Protein AF-A0A915A5Y5-F1 (afdb_monomer)

pLDDT: mean 79.44, std 19.43, range [37.16, 97.31]

Structure (mmCIF, N/CA/C/O backbone):
data_AF-A0A915A5Y5-F1
#
_entry.id   AF-A0A915A5Y5-F1
#
loop_
_atom_site.group_PDB
_atom_site.id
_atom_site.type_symbol
_atom_site.label_atom_id
_atom_site.label_alt_id
_atom_site.label_comp_id
_atom_site.label_asym_id
_atom_site.label_entity_id
_atom_site.label_seq_id
_atom_site.pdbx_PDB_ins_code
_atom_site.Cartn_x
_atom_site.Cartn_y
_atom_site.Cartn_z
_atom_site.occupancy
_atom_site.B_iso_or_equiv
_atom_site.auth_seq_id
_atom_site.auth_comp_id
_atom_site.auth_asym_id
_atom_site.auth_atom_id
_atom_site.pdbx_PDB_model_num
ATOM 1 N N . MET A 1 1 ? 10.369 -50.826 -63.805 1.00 43.12 1 MET A N 1
ATOM 2 C CA . MET A 1 1 ? 11.458 -50.567 -62.850 1.00 43.12 1 MET A CA 1
ATOM 3 C C . MET A 1 1 ? 12.495 -49.822 -63.677 1.00 43.12 1 MET A C 1
ATOM 5 O O . MET A 1 1 ? 12.960 -50.407 -64.637 1.00 43.12 1 MET A O 1
ATOM 9 N N . ASP A 1 2 ? 12.686 -48.510 -63.587 1.00 40.47 2 ASP A N 1
ATOM 10 C CA . ASP A 1 2 ? 12.703 -47.682 -62.386 1.00 40.47 2 ASP A CA 1
ATOM 11 C C . ASP A 1 2 ? 12.266 -46.239 -62.657 1.00 40.47 2 ASP A C 1
ATOM 13 O O . ASP A 1 2 ? 12.386 -45.710 -63.760 1.00 40.47 2 ASP A O 1
ATOM 17 N N . ALA A 1 3 ? 11.685 -45.644 -61.620 1.00 44.66 3 ALA A N 1
ATOM 18 C CA . ALA A 1 3 ? 11.183 -44.286 -61.589 1.00 44.66 3 ALA A CA 1
ATOM 19 C C . ALA A 1 3 ? 12.300 -43.335 -61.145 1.00 44.66 3 ALA A C 1
ATOM 21 O O . ALA A 1 3 ? 12.674 -43.345 -59.973 1.00 44.66 3 ALA A O 1
ATOM 22 N N . GLU A 1 4 ? 12.778 -42.470 -62.036 1.00 46.66 4 GLU A N 1
ATOM 23 C CA . GLU A 1 4 ? 13.582 -41.318 -61.628 1.00 46.66 4 GLU A CA 1
ATOM 24 C C . GLU A 1 4 ? 12.679 -40.096 -61.480 1.00 46.66 4 GLU A C 1
ATOM 26 O O . GLU A 1 4 ? 12.118 -39.543 -62.428 1.00 46.66 4 GLU A O 1
ATOM 31 N N . LYS A 1 5 ? 12.470 -39.745 -60.212 1.00 47.53 5 LYS A N 1
ATOM 32 C CA . LYS A 1 5 ? 11.666 -38.620 -59.757 1.00 47.53 5 LYS A CA 1
ATOM 33 C C . LYS A 1 5 ? 12.327 -37.308 -60.180 1.00 47.53 5 LYS A C 1
ATOM 35 O O . LYS A 1 5 ? 13.483 -37.042 -59.873 1.00 47.53 5 LYS A O 1
ATOM 40 N N . ASN A 1 6 ? 11.536 -36.476 -60.851 1.00 44.91 6 ASN A N 1
ATOM 41 C CA . ASN A 1 6 ? 11.792 -35.056 -61.060 1.00 44.91 6 ASN A CA 1
ATOM 42 C C . ASN A 1 6 ? 11.774 -34.322 -59.706 1.00 44.91 6 ASN A C 1
ATOM 44 O O . ASN A 1 6 ? 10.717 -33.862 -59.279 1.00 44.91 6 ASN A O 1
ATOM 48 N N . ASP A 1 7 ? 12.927 -34.139 -59.068 1.00 43.78 7 ASP A N 1
ATOM 49 C CA . ASP A 1 7 ? 13.078 -33.159 -57.984 1.00 43.78 7 ASP A CA 1
ATOM 50 C C . ASP A 1 7 ? 13.478 -31.795 -58.569 1.00 43.78 7 ASP A C 1
ATOM 52 O O . ASP A 1 7 ? 14.589 -31.291 -58.413 1.00 43.78 7 ASP A O 1
ATOM 56 N N . LYS A 1 8 ? 12.532 -31.164 -59.277 1.00 46.81 8 LYS A N 1
ATOM 57 C CA . LYS A 1 8 ? 12.612 -29.746 -59.663 1.00 46.81 8 LYS A CA 1
ATOM 58 C C . LYS A 1 8 ? 12.133 -28.857 -58.516 1.00 46.81 8 LYS A C 1
ATOM 60 O O . LYS A 1 8 ? 11.102 -28.209 -58.628 1.00 46.81 8 LYS A O 1
ATOM 65 N N . TYR A 1 9 ? 12.911 -28.785 -57.441 1.00 45.34 9 TYR A N 1
ATOM 66 C CA . TYR A 1 9 ? 12.818 -27.691 -56.466 1.00 45.34 9 TYR A CA 1
ATOM 67 C C . TYR A 1 9 ? 14.215 -27.279 -55.988 1.00 45.34 9 TYR A C 1
ATOM 69 O O . TYR A 1 9 ? 14.497 -27.200 -54.796 1.00 45.34 9 TYR A O 1
ATOM 77 N N . ALA A 1 10 ? 15.105 -26.969 -56.935 1.00 41.88 10 ALA A N 1
ATOM 78 C CA . ALA A 1 10 ? 16.247 -26.111 -56.643 1.00 41.88 10 ALA A CA 1
ATOM 79 C C . ALA A 1 10 ? 15.706 -24.698 -56.377 1.00 41.88 10 ALA A C 1
ATOM 81 O O . ALA A 1 10 ? 15.501 -23.899 -57.292 1.00 41.88 10 ALA A O 1
ATOM 82 N N . SER A 1 11 ? 15.390 -24.425 -55.112 1.00 44.62 11 SER A N 1
ATOM 83 C CA . SER A 1 11 ? 15.083 -23.088 -54.617 1.00 44.62 11 SER A CA 1
ATOM 84 C C . SER A 1 11 ? 16.327 -22.214 -54.788 1.00 44.62 11 SER A C 1
ATOM 86 O O . SER A 1 11 ? 17.167 -22.113 -53.899 1.00 44.62 11 SER A O 1
ATOM 88 N N . ASN A 1 12 ? 16.458 -21.583 -55.956 1.00 52.94 12 ASN A N 1
ATOM 89 C CA . ASN A 1 12 ? 17.447 -20.542 -56.244 1.00 52.94 12 ASN A CA 1
ATOM 90 C C . ASN A 1 12 ? 17.074 -19.215 -55.558 1.00 52.94 12 ASN A C 1
ATOM 92 O O . ASN A 1 12 ? 17.249 -18.136 -56.125 1.00 52.94 12 ASN A O 1
ATOM 96 N N . LEU A 1 13 ? 16.549 -19.270 -54.332 1.00 45.09 13 LEU A N 1
ATOM 97 C CA . LEU A 1 13 ? 16.495 -18.105 -53.464 1.00 45.09 13 LEU A CA 1
ATOM 98 C C . LEU A 1 13 ? 17.921 -17.877 -52.973 1.00 45.09 13 LEU A C 1
ATOM 100 O O . LEU A 1 13 ? 18.334 -18.396 -51.938 1.00 45.09 13 LEU A O 1
ATOM 104 N N . ALA A 1 14 ? 18.694 -17.140 -53.773 1.00 49.62 14 ALA A N 1
ATOM 105 C CA . ALA A 1 14 ? 19.956 -16.578 -53.338 1.00 49.62 14 ALA A CA 1
ATOM 106 C C . ALA A 1 14 ? 19.708 -15.880 -51.998 1.00 49.62 14 ALA A C 1
ATOM 108 O O . ALA A 1 14 ? 18.997 -14.876 -51.929 1.00 49.62 14 ALA A O 1
ATOM 109 N N . VAL A 1 15 ? 20.247 -16.458 -50.924 1.00 55.28 15 VAL A N 1
ATOM 110 C CA . VAL A 1 15 ? 20.261 -15.827 -49.607 1.00 55.28 15 VAL A CA 1
ATOM 111 C C . VAL A 1 15 ? 20.863 -14.438 -49.819 1.00 55.28 15 VAL A C 1
ATOM 113 O O . VAL A 1 15 ? 21.965 -14.373 -50.376 1.00 55.28 15 VAL A O 1
ATOM 116 N N . PRO A 1 16 ? 20.179 -13.336 -49.453 1.00 55.53 16 PRO A N 1
ATOM 117 C CA . PRO A 1 16 ? 20.734 -12.005 -49.628 1.00 55.53 16 PRO A CA 1
ATOM 118 C C . PRO A 1 16 ? 22.073 -11.946 -48.896 1.00 55.53 16 PRO A C 1
ATOM 120 O O . PRO A 1 16 ? 22.126 -11.957 -47.665 1.00 55.53 16 PRO A O 1
ATOM 123 N N . ARG A 1 17 ? 23.178 -11.951 -49.648 1.00 58.50 17 ARG A N 1
ATOM 124 C CA . ARG A 1 17 ? 24.498 -11.722 -49.075 1.00 58.50 17 ARG A CA 1
ATOM 125 C C . ARG A 1 17 ? 24.545 -10.251 -48.706 1.00 58.50 17 ARG A C 1
ATOM 127 O O . ARG A 1 17 ? 24.575 -9.385 -49.577 1.00 58.50 17 ARG A O 1
ATOM 134 N N . LEU A 1 18 ? 24.494 -9.983 -47.406 1.00 60.88 18 LEU A N 1
ATOM 135 C CA . LEU A 1 18 ? 24.824 -8.673 -46.865 1.00 60.88 18 LEU A CA 1
ATOM 136 C C . LEU A 1 18 ? 26.195 -8.264 -47.417 1.00 60.88 18 LEU A C 1
ATOM 138 O O . LEU A 1 18 ? 27.126 -9.064 -47.405 1.00 60.88 18 LEU A O 1
ATOM 142 N N . ASN A 1 19 ? 26.284 -7.042 -47.941 1.00 70.75 19 ASN A N 1
ATOM 143 C CA . ASN A 1 19 ? 27.511 -6.499 -48.517 1.00 70.75 19 ASN A CA 1
ATOM 144 C C . ASN A 1 19 ? 28.654 -6.604 -47.490 1.00 70.75 19 ASN A C 1
ATOM 146 O O . ASN A 1 19 ? 28.469 -6.223 -46.332 1.00 70.75 19 ASN A O 1
ATOM 150 N N . ASP A 1 20 ? 29.828 -7.086 -47.906 1.00 72.56 20 ASP A N 1
ATOM 151 C CA . ASP A 1 20 ? 30.994 -7.262 -47.030 1.00 72.56 20 ASP A CA 1
ATOM 152 C C . ASP A 1 20 ? 31.407 -5.947 -46.341 1.00 72.56 20 ASP A C 1
ATOM 154 O O . ASP A 1 20 ? 31.909 -5.967 -45.217 1.00 72.56 20 ASP A O 1
ATOM 158 N N . ALA A 1 21 ? 31.104 -4.797 -46.956 1.00 58.06 21 ALA A N 1
ATOM 159 C CA . ALA A 1 21 ? 31.255 -3.478 -46.339 1.00 58.06 21 ALA A CA 1
ATOM 160 C C . ALA A 1 21 ? 30.322 -3.273 -45.128 1.00 58.06 21 ALA A C 1
ATOM 162 O O . ALA A 1 21 ? 30.769 -2.822 -44.078 1.00 58.06 21 ALA A O 1
ATOM 163 N N . ILE A 1 22 ? 29.053 -3.678 -45.239 1.00 60.19 22 ILE A N 1
ATOM 164 C CA . ILE A 1 22 ? 28.050 -3.585 -44.163 1.00 60.19 22 ILE A CA 1
ATOM 165 C C . ILE A 1 22 ? 28.386 -4.575 -43.042 1.00 60.19 22 ILE A C 1
ATOM 167 O O . ILE A 1 22 ? 28.310 -4.239 -41.863 1.00 60.19 22 ILE A O 1
ATOM 171 N N . ILE A 1 23 ? 28.823 -5.790 -43.391 1.00 63.47 23 ILE A N 1
ATOM 172 C CA . ILE A 1 23 ? 29.306 -6.775 -42.411 1.00 63.47 23 ILE A CA 1
ATOM 173 C C . ILE A 1 23 ? 30.554 -6.241 -41.689 1.00 63.47 23 ILE A C 1
ATOM 175 O O . ILE A 1 23 ? 30.703 -6.433 -40.481 1.00 63.47 23 ILE A O 1
ATOM 179 N N . GLY A 1 24 ? 31.440 -5.552 -42.413 1.00 61.84 24 GLY A N 1
ATOM 180 C CA . GLY A 1 24 ? 32.615 -4.882 -41.863 1.00 61.84 24 GLY A CA 1
ATOM 181 C C . GLY A 1 24 ? 32.265 -3.745 -40.902 1.00 61.84 24 GLY A C 1
ATOM 182 O O . GLY A 1 24 ? 32.881 -3.652 -39.844 1.00 61.84 24 GLY A O 1
ATOM 183 N N . GLU A 1 25 ? 31.267 -2.921 -41.220 1.00 59.78 25 GLU A N 1
ATOM 184 C CA . GLU A 1 25 ? 30.772 -1.862 -40.329 1.00 59.78 25 GLU A CA 1
ATOM 185 C C . GLU A 1 25 ? 30.102 -2.425 -39.071 1.00 59.78 25 GLU A C 1
ATOM 187 O O . GLU A 1 25 ? 30.408 -1.978 -37.967 1.00 59.78 25 GLU A O 1
ATOM 192 N N . LEU A 1 26 ? 29.283 -3.473 -39.201 1.00 60.22 26 LEU A N 1
ATOM 193 C CA . LEU A 1 26 ? 28.650 -4.145 -38.059 1.00 60.22 26 LEU A CA 1
ATOM 194 C C . LEU A 1 26 ? 29.678 -4.786 -37.116 1.00 60.22 26 LEU A C 1
ATOM 196 O O . LEU A 1 26 ? 29.546 -4.695 -35.898 1.00 60.22 26 LEU A O 1
ATOM 200 N N . LYS A 1 27 ? 30.740 -5.396 -37.660 1.00 58.22 27 LYS A N 1
ATOM 201 C CA . LYS A 1 27 ? 31.857 -5.938 -36.864 1.00 58.22 27 LYS A CA 1
ATOM 202 C C . LYS A 1 27 ? 32.699 -4.848 -36.191 1.00 58.22 27 LYS A C 1
ATOM 204 O O . LYS A 1 27 ? 33.342 -5.122 -35.183 1.00 58.22 27 LYS A O 1
ATOM 209 N N . LYS A 1 28 ? 32.696 -3.632 -36.744 1.00 58.81 28 LYS A N 1
ATOM 210 C CA . LYS A 1 28 ? 33.371 -2.439 -36.210 1.00 58.81 28 LYS A CA 1
ATOM 211 C C . LYS A 1 28 ? 32.495 -1.613 -35.266 1.00 58.81 28 LYS A C 1
ATOM 213 O O . LYS A 1 28 ? 32.955 -0.569 -34.815 1.00 58.81 28 LYS A O 1
ATOM 218 N N . MET A 1 29 ? 31.299 -2.084 -34.907 1.00 57.69 29 MET A N 1
ATOM 219 C CA . MET A 1 29 ? 30.513 -1.555 -33.788 1.00 57.69 29 MET A CA 1
ATOM 220 C C . MET A 1 29 ? 30.684 -2.434 -32.528 1.00 57.69 29 MET A C 1
ATOM 222 O O . MET A 1 29 ? 29.733 -3.115 -32.136 1.00 57.69 29 MET A O 1
ATOM 226 N N . PRO A 1 30 ? 31.854 -2.438 -31.846 1.00 54.09 30 PRO A N 1
ATOM 227 C CA . PRO A 1 30 ? 31.976 -3.059 -30.524 1.00 54.09 30 PRO A CA 1
ATOM 228 C C . PRO A 1 30 ? 30.975 -2.456 -29.533 1.00 54.09 30 PRO A C 1
ATOM 230 O O . PRO A 1 30 ? 30.455 -3.146 -28.657 1.00 54.09 30 PRO A O 1
ATOM 233 N N . ASP A 1 31 ? 30.658 -1.176 -29.719 1.00 54.44 31 ASP A N 1
ATOM 234 C CA . ASP A 1 31 ? 29.818 -0.417 -28.806 1.00 54.44 31 ASP A CA 1
ATOM 235 C C . ASP A 1 31 ? 28.324 -0.668 -29.012 1.00 54.44 31 ASP A C 1
ATOM 237 O O . ASP A 1 31 ? 27.555 -0.388 -28.111 1.00 54.44 31 ASP A O 1
ATOM 241 N N . GLY A 1 32 ? 27.871 -1.251 -30.128 1.00 53.41 32 GLY A N 1
ATOM 242 C CA . GLY A 1 32 ? 26.435 -1.476 -30.360 1.00 53.41 32 GLY A CA 1
ATOM 243 C C . GLY A 1 32 ? 25.838 -2.566 -29.458 1.00 53.41 32 GLY A C 1
ATOM 244 O O . GLY A 1 32 ? 24.781 -2.384 -28.852 1.00 53.41 32 GLY A O 1
ATOM 245 N N . ILE A 1 33 ? 26.535 -3.701 -29.328 1.00 54.97 33 ILE A N 1
ATOM 246 C CA . ILE A 1 33 ? 26.101 -4.824 -28.476 1.00 54.97 33 ILE A CA 1
ATOM 247 C C . ILE A 1 33 ? 26.406 -4.532 -27.000 1.00 54.97 33 ILE A C 1
ATOM 249 O O . ILE A 1 33 ? 25.561 -4.795 -26.140 1.00 54.97 33 ILE A O 1
ATOM 253 N N . ASN A 1 34 ? 27.567 -3.932 -26.709 1.00 56.31 34 ASN A N 1
ATOM 254 C CA . ASN A 1 34 ? 27.937 -3.522 -25.354 1.00 56.31 34 ASN A CA 1
ATOM 255 C C . ASN A 1 34 ? 27.028 -2.399 -24.828 1.00 56.31 34 ASN A C 1
ATOM 257 O O . ASN A 1 34 ? 26.582 -2.484 -23.686 1.00 56.31 34 ASN A O 1
ATOM 261 N N . SER A 1 35 ? 26.655 -1.423 -25.664 1.00 64.44 35 SER A N 1
ATOM 262 C CA . SER A 1 35 ? 25.689 -0.370 -25.313 1.00 64.44 35 SER A CA 1
ATOM 263 C C . SER A 1 35 ? 24.305 -0.945 -25.037 1.00 64.44 35 SER A C 1
ATOM 265 O O . SER A 1 35 ? 23.670 -0.552 -24.065 1.00 64.44 35 SER A O 1
ATOM 267 N N . LEU A 1 36 ? 23.842 -1.933 -25.812 1.00 69.12 36 LEU A N 1
ATOM 268 C CA . LEU A 1 36 ? 22.544 -2.557 -25.550 1.00 69.12 36 LEU A CA 1
ATOM 269 C C . LEU A 1 36 ? 22.541 -3.363 -24.241 1.00 69.12 36 LEU A C 1
ATOM 271 O O . LEU A 1 36 ? 21.547 -3.350 -23.515 1.00 69.12 36 LEU A O 1
ATOM 275 N N . ALA A 1 37 ? 23.627 -4.076 -23.934 1.00 75.06 37 ALA A N 1
ATOM 276 C CA . ALA A 1 37 ? 23.763 -4.807 -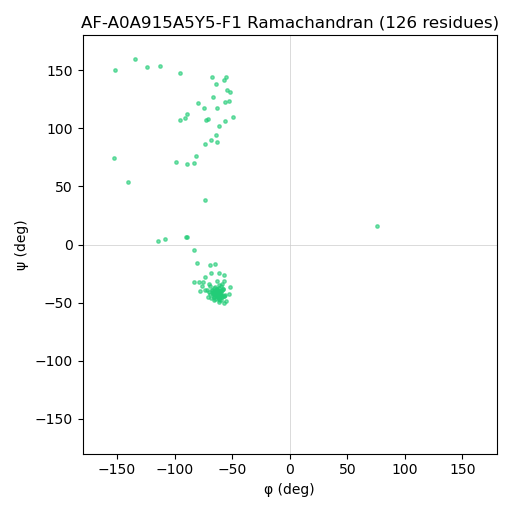22.677 1.00 75.06 37 ALA A CA 1
ATOM 277 C C . ALA A 1 37 ? 23.828 -3.856 -21.469 1.00 75.06 37 ALA A C 1
ATOM 279 O O . ALA A 1 37 ? 23.109 -4.071 -20.492 1.00 75.06 37 ALA A O 1
ATOM 280 N N . GLN A 1 38 ? 24.617 -2.782 -21.566 1.00 76.62 38 GLN A N 1
ATOM 281 C CA . GLN A 1 38 ? 24.709 -1.728 -20.549 1.00 76.62 38 GLN A CA 1
ATOM 282 C C . GLN A 1 38 ? 23.367 -1.024 -20.346 1.00 76.62 38 GLN A C 1
ATOM 284 O O . GLN A 1 38 ? 22.880 -0.953 -19.223 1.00 76.62 38 GLN A O 1
ATOM 289 N N . TYR A 1 39 ? 22.702 -0.625 -21.431 1.00 77.25 39 TYR A N 1
ATOM 290 C CA . TYR A 1 39 ? 21.364 -0.039 -21.395 1.00 77.25 39 TYR A CA 1
ATOM 291 C C . TYR A 1 39 ? 20.359 -0.964 -20.701 1.00 77.25 39 TYR A C 1
ATOM 293 O O . TYR A 1 39 ? 19.558 -0.524 -19.878 1.00 77.25 39 TYR A O 1
ATOM 301 N N . LYS A 1 40 ? 20.397 -2.272 -20.993 1.00 80.06 40 LYS A N 1
ATOM 302 C CA . LYS A 1 40 ? 19.516 -3.233 -20.320 1.00 80.06 40 LYS A CA 1
ATOM 303 C C . LYS A 1 40 ? 19.793 -3.323 -18.823 1.00 80.06 40 LYS A C 1
ATOM 305 O O . LYS A 1 40 ? 18.850 -3.455 -18.046 1.00 80.06 40 LYS A O 1
ATOM 310 N N . GLU A 1 41 ? 21.056 -3.267 -18.424 1.00 84.06 41 GLU A N 1
ATOM 311 C CA . GLU A 1 41 ? 21.442 -3.296 -17.018 1.00 84.06 41 GLU A CA 1
ATOM 312 C C . GLU A 1 41 ? 21.016 -2.028 -16.277 1.00 84.06 41 GLU A C 1
ATOM 314 O O . GLU A 1 41 ? 20.373 -2.118 -15.233 1.00 84.06 41 GLU A O 1
ATOM 319 N N . GLU A 1 42 ? 21.260 -0.856 -16.859 1.00 84.62 42 GLU A N 1
ATOM 320 C CA . GLU A 1 42 ? 20.810 0.428 -16.320 1.00 84.62 42 GLU A CA 1
ATOM 321 C C . GLU A 1 42 ? 19.291 0.458 -16.137 1.00 84.62 42 GLU A C 1
ATOM 323 O O . GLU A 1 42 ? 18.801 0.832 -15.073 1.00 84.62 42 GLU A O 1
ATOM 328 N N . LYS A 1 43 ? 18.531 -0.027 -17.127 1.00 83.19 43 LYS A N 1
ATOM 329 C CA . LYS A 1 43 ? 17.068 -0.101 -17.025 1.00 83.19 43 LYS A CA 1
ATOM 330 C C . LYS A 1 43 ? 16.598 -1.074 -15.949 1.00 83.19 43 LYS A C 1
ATOM 332 O O . LYS A 1 43 ? 15.626 -0.774 -15.258 1.00 83.19 43 LYS A O 1
ATOM 337 N N . ARG A 1 44 ? 17.276 -2.212 -15.762 1.00 86.56 44 ARG A N 1
ATOM 338 C CA . ARG A 1 44 ? 16.983 -3.131 -14.646 1.00 86.56 44 ARG A CA 1
ATOM 339 C C . ARG A 1 44 ? 17.230 -2.466 -13.300 1.00 86.56 44 ARG A C 1
ATOM 341 O O . ARG A 1 44 ? 16.374 -2.570 -12.423 1.00 86.56 44 ARG A O 1
ATOM 348 N N . LYS A 1 45 ? 18.356 -1.768 -13.161 1.00 90.62 45 LYS A N 1
ATOM 349 C CA . LYS A 1 45 ? 18.704 -1.041 -11.941 1.00 90.62 45 LYS A CA 1
ATOM 350 C C . LYS A 1 45 ? 17.679 0.047 -11.628 1.00 90.62 45 LYS A C 1
ATOM 352 O O . LYS A 1 45 ? 17.171 0.086 -10.518 1.00 90.62 45 LYS A O 1
ATOM 357 N N . GLU A 1 46 ? 17.287 0.845 -12.616 1.00 89.62 46 GLU A N 1
ATOM 358 C CA . GLU A 1 46 ? 16.299 1.915 -12.437 1.00 89.62 46 GLU A CA 1
ATOM 359 C C . GLU A 1 46 ? 14.916 1.370 -12.032 1.00 89.62 46 GLU A C 1
ATOM 361 O O . GLU A 1 46 ? 14.250 1.929 -11.160 1.00 89.62 46 GLU A O 1
ATOM 366 N N . ILE A 1 47 ? 14.499 0.227 -12.595 1.00 90.62 47 ILE A N 1
ATOM 367 C CA . ILE A 1 47 ? 13.277 -0.470 -12.163 1.00 90.62 47 ILE A CA 1
ATOM 368 C C . ILE A 1 47 ? 13.397 -0.943 -10.709 1.00 90.62 47 ILE A C 1
ATOM 370 O O . ILE A 1 47 ? 12.443 -0.780 -9.949 1.00 90.62 47 ILE A O 1
ATOM 374 N N . ALA A 1 48 ? 14.538 -1.518 -10.322 1.00 92.94 48 ALA A N 1
ATOM 375 C CA . ALA A 1 48 ? 14.767 -2.002 -8.962 1.00 92.94 48 ALA A CA 1
ATOM 376 C C . ALA A 1 48 ? 14.801 -0.853 -7.940 1.00 92.94 48 ALA A C 1
ATOM 378 O O . ALA A 1 48 ? 14.170 -0.945 -6.886 1.00 92.94 48 ALA A O 1
ATOM 379 N N . ASP A 1 49 ? 15.468 0.251 -8.273 1.00 94.75 49 ASP A N 1
ATOM 380 C CA . ASP A 1 49 ? 15.537 1.449 -7.435 1.00 94.75 49 ASP A CA 1
ATOM 381 C C . ASP A 1 49 ? 14.135 2.036 -7.220 1.00 94.75 49 ASP A C 1
ATOM 383 O O . ASP A 1 49 ? 13.742 2.346 -6.090 1.00 94.75 49 ASP A O 1
ATOM 387 N N . ARG A 1 50 ? 13.332 2.113 -8.289 1.00 93.75 50 ARG A N 1
ATOM 388 C CA . ARG A 1 50 ? 11.949 2.590 -8.204 1.00 93.75 50 ARG A CA 1
ATOM 389 C C . ARG A 1 50 ? 11.054 1.633 -7.415 1.00 93.75 50 ARG A C 1
ATOM 391 O O . ARG A 1 50 ? 10.232 2.097 -6.628 1.00 93.75 50 ARG A O 1
ATOM 398 N N . GLU A 1 51 ? 11.224 0.320 -7.562 1.00 95.19 51 GLU A N 1
ATOM 399 C CA . GLU A 1 51 ? 10.512 -0.671 -6.743 1.00 95.19 51 GLU A CA 1
ATOM 400 C C . GLU A 1 51 ? 10.833 -0.494 -5.251 1.00 95.19 51 GLU A C 1
ATOM 402 O O . GLU A 1 51 ? 9.935 -0.504 -4.406 1.00 95.19 51 GLU A O 1
ATOM 407 N N . ASN A 1 52 ? 12.106 -0.279 -4.915 1.00 97.31 52 ASN A N 1
ATOM 408 C CA . ASN A 1 52 ? 12.526 -0.037 -3.540 1.00 97.31 52 ASN A CA 1
ATOM 409 C C . ASN A 1 52 ? 11.947 1.271 -2.980 1.00 97.31 52 ASN A C 1
ATOM 411 O O . ASN A 1 52 ? 11.541 1.328 -1.816 1.00 97.31 52 ASN A O 1
ATOM 415 N N . GLN A 1 53 ? 11.836 2.309 -3.812 1.00 96.69 53 GLN A N 1
ATOM 416 C CA . GLN A 1 53 ? 11.159 3.544 -3.432 1.00 96.69 53 GLN A CA 1
ATOM 417 C C . GLN A 1 53 ? 9.680 3.300 -3.094 1.00 96.69 53 GLN A C 1
ATOM 419 O O . GLN A 1 53 ? 9.217 3.763 -2.052 1.00 96.69 53 GLN A O 1
ATOM 424 N N . VAL A 1 54 ? 8.959 2.536 -3.919 1.00 96.44 54 VAL A N 1
ATOM 425 C CA . VAL A 1 54 ? 7.547 2.192 -3.667 1.00 96.44 54 VAL A CA 1
ATOM 426 C C . VAL A 1 54 ? 7.402 1.425 -2.352 1.00 96.44 54 VAL A C 1
ATOM 428 O O . VAL A 1 54 ? 6.534 1.746 -1.542 1.00 96.44 54 VAL A O 1
ATOM 431 N N . ARG A 1 55 ? 8.300 0.472 -2.066 1.00 96.81 55 ARG A N 1
ATOM 432 C CA . ARG A 1 55 ? 8.323 -0.236 -0.771 1.00 96.81 55 ARG A CA 1
ATOM 433 C C . ARG A 1 55 ? 8.508 0.728 0.404 1.00 96.81 55 ARG A C 1
ATOM 435 O O . ARG A 1 55 ? 7.757 0.651 1.376 1.00 96.81 55 ARG A O 1
ATOM 442 N N . CYS A 1 56 ? 9.440 1.677 0.300 1.00 97.25 56 CYS A N 1
ATOM 443 C CA . CYS A 1 56 ? 9.633 2.715 1.318 1.00 97.25 56 CYS A CA 1
ATOM 444 C C . CYS A 1 56 ? 8.375 3.581 1.517 1.00 97.25 56 CYS A C 1
ATOM 446 O O . CYS A 1 56 ? 8.043 3.959 2.643 1.00 97.25 56 CYS A O 1
ATOM 448 N N . GLU A 1 57 ? 7.675 3.925 0.436 1.00 96.38 57 GLU A N 1
ATOM 449 C CA . GLU A 1 57 ? 6.431 4.699 0.485 1.00 96.38 57 GLU A CA 1
ATOM 450 C C . GLU A 1 57 ? 5.303 3.910 1.164 1.00 96.38 57 GLU A C 1
ATOM 452 O O . GLU A 1 57 ? 4.624 4.453 2.039 1.00 96.38 57 GLU A O 1
ATOM 457 N N . VAL A 1 58 ? 5.179 2.611 0.876 1.00 95.94 58 VAL A N 1
ATOM 458 C CA . VAL A 1 58 ? 4.245 1.696 1.553 1.00 95.94 58 VAL A CA 1
ATOM 459 C C . VAL A 1 58 ? 4.547 1.576 3.053 1.00 95.94 58 VAL A C 1
ATOM 461 O O . VAL A 1 58 ? 3.633 1.564 3.879 1.00 95.94 58 VAL A O 1
ATOM 464 N N . GLU A 1 59 ? 5.816 1.525 3.455 1.00 95.81 59 GLU A N 1
ATOM 465 C CA . GLU A 1 59 ? 6.174 1.511 4.878 1.00 95.81 59 GLU A CA 1
ATOM 466 C C . GLU A 1 59 ? 5.816 2.823 5.586 1.00 95.81 59 GLU A C 1
ATOM 468 O O . GLU A 1 59 ? 5.286 2.813 6.702 1.00 95.81 59 GLU A O 1
ATOM 473 N N . LYS A 1 60 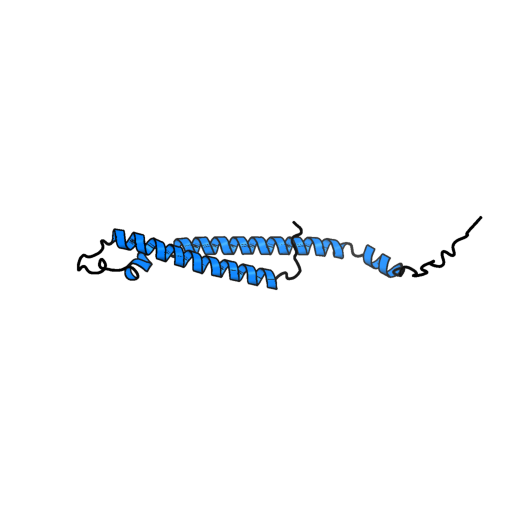? 6.066 3.968 4.939 1.00 96.00 60 LYS A N 1
ATOM 474 C CA . LYS A 1 60 ? 5.660 5.285 5.459 1.00 96.00 60 LYS A CA 1
ATOM 475 C C . LYS A 1 60 ? 4.142 5.383 5.585 1.00 96.00 60 LYS A C 1
ATOM 477 O O . LYS A 1 60 ? 3.642 5.881 6.594 1.00 96.00 60 LYS A O 1
ATOM 482 N N . LEU A 1 61 ? 3.415 4.873 4.595 1.00 95.12 61 LEU A N 1
ATOM 483 C CA . LEU A 1 61 ? 1.960 4.779 4.589 1.00 95.12 61 LEU A CA 1
ATOM 484 C C . LEU A 1 61 ? 1.447 3.983 5.799 1.00 95.12 61 LEU A C 1
ATOM 486 O O . LEU A 1 61 ? 0.618 4.490 6.558 1.00 95.12 61 LEU A O 1
ATOM 490 N N . LYS A 1 62 ? 2.000 2.786 6.031 1.00 93.06 62 LYS A N 1
ATOM 491 C CA . LYS A 1 62 ? 1.653 1.917 7.170 1.00 93.06 62 LYS A CA 1
ATOM 492 C C . LYS A 1 62 ? 1.892 2.587 8.524 1.00 93.06 62 LYS A C 1
ATOM 494 O O . LYS A 1 62 ? 1.119 2.374 9.448 1.00 93.06 62 LYS A O 1
ATOM 499 N N . LYS A 1 63 ? 2.919 3.435 8.641 1.00 93.38 63 LYS A N 1
ATOM 500 C CA . LYS A 1 63 ? 3.187 4.222 9.861 1.00 93.38 63 LYS A CA 1
ATOM 501 C C . LYS A 1 63 ? 2.236 5.411 10.032 1.00 93.38 63 LYS A C 1
ATOM 503 O O . LYS A 1 63 ? 1.936 5.803 11.154 1.00 93.38 63 LYS A O 1
ATOM 508 N N . LYS A 1 64 ? 1.779 6.016 8.931 1.00 93.75 64 LYS A N 1
ATOM 509 C CA . LYS A 1 64 ? 0.916 7.208 8.947 1.00 93.75 64 LYS A CA 1
ATOM 510 C C . LYS A 1 64 ? -0.548 6.873 9.237 1.00 93.75 64 LYS A C 1
ATOM 512 O O . LYS A 1 64 ? -1.262 7.715 9.795 1.00 93.75 64 LYS A O 1
ATOM 517 N N . ILE A 1 65 ? -1.018 5.706 8.807 1.00 92.38 65 ILE A N 1
ATOM 518 C CA . ILE A 1 65 ? -2.404 5.268 8.984 1.00 92.38 65 ILE A CA 1
ATOM 519 C C . ILE A 1 65 ? -2.516 4.481 10.291 1.00 92.38 65 ILE A C 1
ATOM 521 O O . ILE A 1 65 ? -2.039 3.357 10.393 1.00 92.38 65 ILE A O 1
ATOM 525 N N . THR A 1 66 ? -3.171 5.077 11.286 1.00 93.88 66 THR A N 1
ATOM 526 C CA . THR A 1 66 ? -3.438 4.462 12.593 1.00 93.88 66 THR A CA 1
ATOM 527 C C . THR A 1 66 ? -4.929 4.206 12.770 1.00 93.88 66 THR A C 1
ATOM 529 O O . THR A 1 66 ? -5.753 4.908 12.181 1.00 93.88 66 THR A O 1
ATOM 532 N N . ALA A 1 67 ? -5.283 3.212 13.588 1.00 92.81 67 ALA A N 1
ATOM 533 C CA . ALA A 1 67 ? -6.675 2.854 13.858 1.00 92.81 67 ALA A CA 1
ATOM 534 C C . ALA A 1 67 ? -7.455 4.007 14.508 1.00 92.81 67 ALA A C 1
ATOM 536 O O . ALA A 1 67 ? -8.616 4.221 14.175 1.00 92.81 67 ALA A O 1
ATOM 537 N N . GLU A 1 68 ? -6.803 4.804 15.355 1.00 93.62 68 GLU A N 1
ATOM 538 C CA . GLU A 1 68 ? -7.379 5.974 16.021 1.00 93.62 68 GLU A CA 1
ATOM 539 C C . GLU A 1 68 ? -8.049 6.943 15.039 1.00 93.62 68 GLU A C 1
ATOM 541 O O . GLU A 1 68 ? -9.120 7.463 15.334 1.00 93.62 68 GLU A O 1
ATOM 546 N N . LYS A 1 69 ? -7.491 7.119 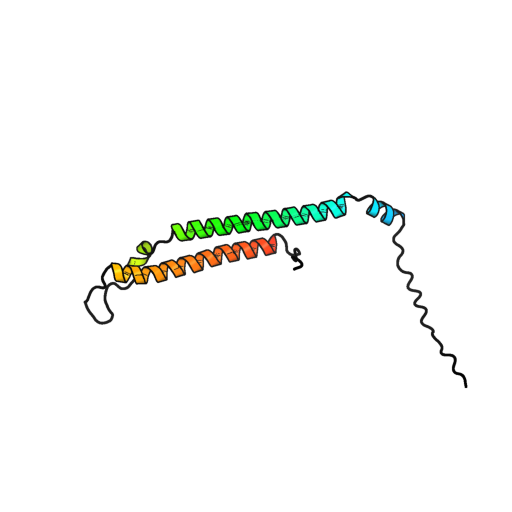13.832 1.00 94.62 69 LYS A N 1
ATOM 547 C CA . LYS A 1 69 ? -8.065 7.999 12.795 1.00 94.62 69 LYS A CA 1
ATOM 548 C C . LYS A 1 69 ? -9.426 7.538 12.269 1.00 94.62 69 LYS A C 1
ATOM 550 O O . LYS A 1 69 ? -10.115 8.315 11.615 1.00 94.62 69 LYS A O 1
ATOM 555 N N . PHE A 1 70 ? -9.795 6.283 12.511 1.00 95.25 70 PHE A N 1
ATOM 556 C CA . PHE A 1 70 ? -11.017 5.666 11.998 1.00 95.25 70 PHE A CA 1
ATOM 557 C C . PHE A 1 70 ? -12.001 5.302 13.108 1.00 95.25 70 PHE A C 1
ATOM 559 O O . PHE A 1 70 ? -13.055 4.743 12.814 1.00 95.25 70 PHE A O 1
ATOM 566 N N . VAL A 1 71 ? -11.705 5.618 14.374 1.00 94.62 71 VAL A N 1
ATOM 567 C CA . VAL A 1 71 ? -12.615 5.323 15.494 1.00 94.62 71 VAL A CA 1
ATOM 568 C C . VAL A 1 71 ? -13.974 5.987 15.283 1.00 94.62 71 VAL A C 1
ATOM 570 O O . VAL A 1 71 ? -15.005 5.355 15.519 1.00 94.62 71 VAL A O 1
ATOM 573 N N . ASP A 1 72 ? -14.001 7.201 14.742 1.00 92.81 72 ASP A N 1
ATOM 574 C CA . ASP A 1 72 ? -15.243 7.932 14.464 1.00 92.81 72 ASP A CA 1
ATOM 575 C C . ASP A 1 72 ? -16.070 7.326 13.324 1.00 92.81 72 ASP A C 1
ATOM 577 O O . ASP A 1 72 ? -17.271 7.558 13.240 1.00 92.81 72 ASP A O 1
ATOM 581 N N . GLN A 1 73 ? -15.464 6.478 12.489 1.00 93.44 73 GLN A N 1
ATOM 582 C CA . GLN A 1 73 ? -16.170 5.720 11.450 1.00 93.44 73 GLN A CA 1
ATOM 583 C C . GLN A 1 73 ? -16.803 4.431 11.994 1.00 93.44 73 GLN A C 1
ATOM 585 O O . GLN A 1 73 ? -17.487 3.713 11.265 1.00 93.44 73 GLN A O 1
ATOM 590 N N . THR A 1 74 ? -16.573 4.107 13.270 1.00 94.38 74 THR A N 1
ATOM 591 C CA . THR A 1 74 ? -17.167 2.936 13.921 1.00 94.38 74 THR A CA 1
ATOM 592 C C . THR A 1 74 ? -18.440 3.308 14.681 1.00 94.38 74 THR A C 1
ATOM 594 O O . THR A 1 74 ? -18.518 4.411 15.228 1.00 94.38 74 THR A O 1
ATOM 597 N N . PRO A 1 75 ? -19.428 2.398 14.772 1.00 93.75 75 PRO A N 1
ATOM 598 C CA . PRO A 1 75 ? -20.653 2.653 15.521 1.00 93.75 75 PRO A CA 1
ATOM 599 C C . PRO A 1 75 ? -20.378 3.010 16.985 1.00 93.75 75 PRO A C 1
ATOM 601 O O . PRO A 1 75 ? -19.509 2.415 17.627 1.00 93.75 75 PRO A O 1
ATOM 604 N N . VAL A 1 76 ? -21.156 3.953 17.515 1.00 93.81 76 VAL A N 1
ATOM 605 C CA . VAL A 1 76 ? -21.075 4.376 18.923 1.00 93.81 76 VAL A CA 1
ATOM 606 C C . VAL A 1 76 ? -21.874 3.443 19.837 1.00 93.81 76 VAL A C 1
ATOM 608 O O . VAL A 1 76 ? -21.445 3.188 20.956 1.00 93.81 76 VAL A O 1
ATOM 611 N N . TYR A 1 77 ? -22.976 2.869 19.348 1.00 95.25 77 TYR A N 1
ATOM 612 C CA . TYR A 1 77 ? -23.900 2.031 20.121 1.00 95.25 77 TYR A CA 1
ATOM 613 C C . TYR A 1 77 ? -24.075 0.650 19.484 1.00 95.25 77 TYR A C 1
ATOM 615 O O . TYR A 1 77 ? -23.945 0.498 18.263 1.00 95.25 77 TYR A O 1
ATOM 623 N N . PHE A 1 78 ? -24.393 -0.369 20.290 1.00 90.06 78 PHE A N 1
ATOM 624 C CA . PHE A 1 78 ? -24.812 -1.658 19.734 1.00 90.06 78 PHE A CA 1
ATOM 625 C C . PHE A 1 78 ? -26.167 -1.524 19.034 1.00 90.06 78 PHE A C 1
ATOM 627 O O . PHE A 1 78 ? -27.055 -0.791 19.473 1.00 90.06 78 PHE A O 1
ATOM 634 N N . LYS A 1 79 ? -26.334 -2.257 17.930 1.00 89.94 79 LYS A N 1
ATOM 635 C CA . LYS A 1 79 ? -27.541 -2.196 17.101 1.00 89.94 79 LYS A CA 1
ATOM 636 C C . LYS A 1 79 ? -28.791 -2.503 17.934 1.00 89.94 79 LYS A C 1
ATOM 638 O O . LYS A 1 79 ? -28.897 -3.589 18.493 1.00 89.94 79 LYS A O 1
ATOM 643 N N . GLY A 1 80 ? -29.745 -1.570 17.945 1.00 89.25 80 GLY A N 1
ATOM 644 C CA . GLY A 1 80 ? -31.023 -1.728 18.648 1.00 89.25 80 GLY A CA 1
ATOM 645 C C . GLY A 1 80 ? -30.937 -1.565 20.168 1.00 89.25 80 GLY A C 1
ATOM 646 O O . GLY A 1 80 ? -31.861 -1.974 20.862 1.00 89.25 80 GLY A O 1
ATOM 647 N N . THR A 1 81 ? -29.847 -0.995 20.686 1.00 91.31 81 THR A N 1
ATOM 648 C CA . THR A 1 81 ? -29.669 -0.721 22.118 1.00 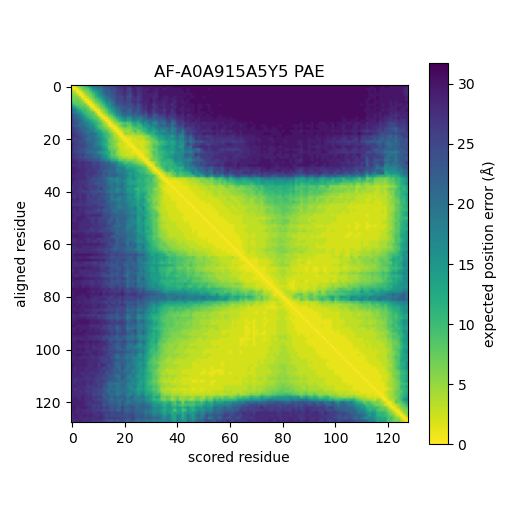91.31 81 THR A CA 1
ATOM 649 C C . THR A 1 81 ? -29.128 0.691 22.331 1.00 91.31 81 THR A C 1
ATOM 651 O O . THR A 1 81 ? -28.478 1.238 21.443 1.00 91.31 81 THR A O 1
ATOM 654 N N . GLU A 1 82 ? -29.305 1.230 23.535 1.00 91.50 82 GLU A N 1
ATOM 655 C CA . GLU A 1 82 ? -28.647 2.4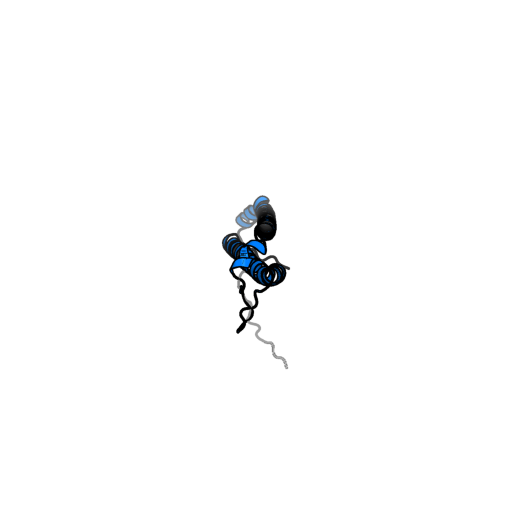66 23.990 1.00 91.50 82 GLU A CA 1
ATOM 656 C C . GLU A 1 82 ? -27.288 2.196 24.661 1.00 91.50 82 GLU A C 1
ATOM 658 O O . GLU A 1 82 ? -26.651 3.093 25.205 1.00 91.50 82 GLU A O 1
ATOM 663 N N . THR A 1 83 ? -26.813 0.948 24.640 1.00 93.12 83 THR A N 1
ATOM 664 C CA . THR A 1 83 ? -25.531 0.587 25.243 1.00 93.12 83 THR A CA 1
ATOM 665 C C . THR A 1 83 ? -24.378 1.076 24.371 1.00 93.12 83 THR A C 1
ATOM 667 O O . THR A 1 83 ? -24.209 0.625 23.231 1.00 93.12 83 THR A O 1
ATOM 670 N N . GLU A 1 84 ? -23.562 1.972 24.925 1.00 95.50 84 GLU A N 1
ATOM 671 C CA . GLU A 1 84 ? -22.345 2.460 24.278 1.00 95.50 84 GLU A CA 1
ATOM 672 C C . GLU A 1 84 ? -21.325 1.339 24.081 1.00 95.50 84 GLU A C 1
ATOM 674 O O . GLU A 1 84 ? -21.076 0.505 24.957 1.00 95.50 84 GLU A O 1
ATOM 679 N N . ILE A 1 85 ? -20.702 1.332 22.906 1.00 95.19 85 ILE A N 1
ATOM 680 C CA . ILE A 1 85 ? -19.597 0.440 22.595 1.00 95.19 85 ILE A CA 1
ATOM 681 C C . ILE A 1 85 ? -18.332 1.030 23.225 1.00 95.19 85 ILE A C 1
ATOM 683 O O . ILE A 1 85 ? -17.922 2.133 22.849 1.00 95.19 85 ILE A O 1
ATOM 687 N N . PRO A 1 86 ? -17.649 0.286 24.116 1.00 95.81 86 PRO A N 1
ATOM 688 C CA . PRO A 1 86 ? -16.411 0.753 24.718 1.00 95.81 86 PRO A CA 1
ATOM 689 C C . PRO A 1 86 ? -15.364 1.133 23.670 1.00 95.81 86 PRO A C 1
ATOM 691 O O . PRO A 1 86 ? -15.216 0.455 22.646 1.00 95.81 86 PRO A O 1
ATOM 694 N N . HIS A 1 87 ? -14.579 2.170 23.966 1.00 94.50 87 HIS A N 1
ATOM 695 C CA . HIS A 1 87 ? -13.575 2.704 23.045 1.00 94.50 87 HIS A CA 1
ATOM 696 C C . HIS A 1 87 ? -12.611 1.630 22.516 1.00 94.50 87 HIS A C 1
ATOM 698 O O . HIS A 1 87 ? -12.371 1.568 21.316 1.00 94.50 87 HIS A O 1
ATOM 704 N N . TRP A 1 88 ? -12.131 0.713 23.364 1.00 95.31 88 TRP A N 1
ATOM 705 C CA . TRP A 1 88 ? -11.236 -0.371 22.934 1.00 95.31 88 TRP A CA 1
ATOM 706 C C . TRP A 1 88 ? -11.870 -1.277 21.864 1.00 95.31 88 TRP A C 1
ATOM 708 O O . TRP A 1 88 ? -11.196 -1.726 20.940 1.00 95.31 88 TRP A O 1
ATOM 718 N N . LYS A 1 89 ? -13.183 -1.524 21.946 1.00 95.44 89 LYS A N 1
ATOM 719 C CA . LYS A 1 89 ? -13.910 -2.358 20.982 1.00 95.44 89 LYS A CA 1
ATOM 720 C C . LYS A 1 89 ? -14.145 -1.601 19.678 1.00 95.44 89 LYS A C 1
ATOM 722 O O . LYS A 1 89 ? -14.041 -2.190 18.602 1.00 95.44 89 LYS A O 1
ATOM 727 N N . ARG A 1 90 ? -14.388 -0.291 19.767 1.00 97.00 90 ARG A N 1
ATOM 728 C CA . ARG A 1 90 ? -14.384 0.615 18.611 1.00 97.00 90 ARG A CA 1
ATOM 729 C C . ARG A 1 90 ? -13.017 0.651 17.934 1.00 97.00 90 ARG A C 1
ATOM 731 O O . ARG A 1 90 ? -12.950 0.525 16.718 1.00 97.00 90 ARG A O 1
ATOM 738 N N . LEU A 1 91 ? -11.929 0.675 18.699 1.00 96.75 91 LEU A N 1
ATOM 739 C CA . LEU A 1 91 ? -10.571 0.640 18.167 1.00 96.75 91 LEU A CA 1
ATOM 740 C C . LEU A 1 91 ? -10.279 -0.652 17.385 1.00 96.75 91 LEU A C 1
ATOM 742 O O . LEU A 1 91 ? -9.719 -0.588 16.296 1.00 96.75 91 LEU A O 1
ATOM 746 N N . LEU A 1 92 ? -10.735 -1.815 17.865 1.00 95.94 92 LEU A N 1
ATOM 747 C CA . LEU A 1 92 ? -10.619 -3.083 17.124 1.00 95.94 92 LEU A CA 1
ATOM 748 C C . LEU A 1 92 ? -11.374 -3.068 15.784 1.00 95.94 92 LEU A C 1
ATOM 750 O O . LEU A 1 92 ? -10.911 -3.636 14.796 1.00 95.94 92 LEU A O 1
ATOM 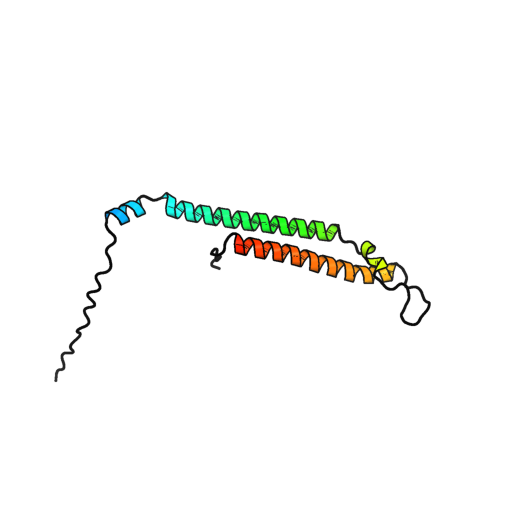754 N N . MET A 1 93 ? -12.542 -2.424 15.724 1.00 95.69 93 MET A N 1
ATOM 755 C CA . MET A 1 93 ? -13.265 -2.242 14.460 1.00 95.69 93 MET A CA 1
ATOM 756 C C . MET A 1 93 ? -12.519 -1.269 13.541 1.00 95.69 93 MET A C 1
ATOM 758 O O . MET A 1 93 ? -12.341 -1.551 12.357 1.00 95.69 93 MET A O 1
ATOM 762 N N . ALA A 1 94 ? -12.014 -0.172 14.101 1.00 96.94 94 ALA A N 1
ATOM 763 C CA . ALA A 1 94 ? -11.251 0.839 13.384 1.00 96.94 94 ALA A CA 1
ATOM 764 C C . ALA A 1 94 ? -9.938 0.285 12.805 1.00 96.94 94 ALA A C 1
ATOM 766 O O . ALA A 1 94 ? -9.539 0.687 11.717 1.00 96.94 94 ALA A O 1
ATOM 767 N N . GLN A 1 95 ? -9.312 -0.704 13.455 1.00 96.38 95 GLN A N 1
ATOM 768 C CA . GLN A 1 95 ? -8.160 -1.432 12.906 1.00 96.38 95 GLN A CA 1
ATOM 769 C C . GLN A 1 95 ? -8.480 -2.102 11.565 1.00 96.38 95 GLN A C 1
ATOM 771 O O . GLN A 1 95 ? -7.645 -2.080 10.663 1.00 96.38 95 GLN A O 1
ATOM 776 N N . LYS A 1 96 ? -9.688 -2.660 11.393 1.00 95.62 96 LYS A N 1
ATOM 777 C CA . LYS A 1 96 ? -10.098 -3.246 10.105 1.00 95.62 96 LYS A CA 1
ATOM 778 C C . LYS A 1 96 ? -10.227 -2.181 9.020 1.00 95.62 96 LYS A C 1
ATOM 780 O O . LYS A 1 96 ? -9.802 -2.413 7.893 1.00 95.62 96 LYS A O 1
ATOM 785 N N . ILE A 1 97 ? -10.777 -1.019 9.370 1.00 96.00 97 ILE A N 1
ATOM 786 C CA . ILE A 1 97 ? -10.927 0.115 8.449 1.00 96.00 97 ILE A CA 1
ATOM 787 C C . ILE A 1 97 ? -9.548 0.662 8.058 1.00 96.00 97 ILE A C 1
ATOM 789 O O . ILE A 1 97 ? -9.268 0.846 6.878 1.00 96.00 97 ILE A O 1
ATOM 793 N N . ALA A 1 98 ? -8.652 0.840 9.031 1.00 96.12 98 ALA A N 1
ATOM 794 C CA . ALA A 1 98 ? -7.278 1.273 8.797 1.00 96.12 98 ALA A CA 1
ATOM 795 C C . ALA A 1 98 ? -6.506 0.286 7.908 1.00 96.12 98 ALA A C 1
ATOM 797 O O . ALA A 1 98 ? -5.818 0.706 6.979 1.00 96.12 98 ALA A O 1
ATOM 798 N N . ALA A 1 99 ? -6.647 -1.021 8.152 1.00 95.88 99 ALA A N 1
ATOM 799 C CA . ALA A 1 99 ? -6.027 -2.051 7.325 1.00 95.88 99 ALA A CA 1
ATOM 800 C C . ALA A 1 99 ? -6.537 -2.003 5.877 1.00 95.88 99 ALA A C 1
ATOM 802 O O . ALA A 1 99 ? -5.740 -2.106 4.949 1.00 95.88 99 ALA A O 1
ATOM 803 N N . GLU A 1 100 ? -7.840 -1.799 5.672 1.00 96.00 100 GLU A N 1
ATOM 804 C CA . GLU A 1 100 ? -8.405 -1.636 4.331 1.00 96.00 100 GLU A CA 1
ATOM 805 C C . GLU A 1 100 ? -7.898 -0.365 3.642 1.00 96.00 100 GLU A C 1
ATOM 807 O O . GLU A 1 100 ? -7.475 -0.422 2.490 1.00 96.00 100 GLU A O 1
ATOM 812 N N . ALA A 1 101 ? -7.842 0.759 4.358 1.00 95.38 101 ALA A N 1
ATOM 813 C CA . ALA A 1 101 ? -7.298 2.007 3.829 1.00 95.38 101 ALA A CA 1
ATOM 814 C C . ALA A 1 101 ? -5.823 1.864 3.409 1.00 95.38 101 ALA A C 1
ATOM 816 O O . ALA A 1 101 ? -5.430 2.366 2.355 1.00 95.38 101 ALA A O 1
ATOM 817 N N . ILE A 1 102 ? -5.015 1.143 4.198 1.00 95.94 102 ILE A N 1
ATOM 818 C CA . ILE A 1 102 ? -3.634 0.795 3.837 1.00 95.94 102 ILE A CA 1
ATOM 819 C C . ILE A 1 102 ? -3.619 -0.051 2.566 1.00 95.94 102 ILE A C 1
ATOM 821 O O . ILE A 1 102 ? -2.872 0.279 1.652 1.00 95.94 102 ILE A O 1
ATOM 825 N N . ARG A 1 103 ? -4.439 -1.109 2.484 1.00 96.19 103 ARG A N 1
ATOM 826 C CA . ARG A 1 103 ? -4.496 -1.984 1.300 1.00 96.19 103 ARG A CA 1
ATOM 827 C C . ARG A 1 103 ? -4.832 -1.211 0.030 1.00 96.19 103 ARG A C 1
ATOM 829 O O . ARG A 1 103 ? -4.178 -1.416 -0.986 1.00 96.19 103 ARG A O 1
ATOM 836 N N . GLN A 1 104 ? -5.815 -0.317 0.092 1.00 96.62 104 GLN A N 1
ATOM 837 C CA . GLN A 1 104 ? -6.234 0.485 -1.057 1.00 96.62 104 GLN A CA 1
ATOM 838 C C . GLN A 1 104 ? -5.130 1.442 -1.512 1.00 96.62 104 GLN A C 1
ATOM 840 O O . GLN A 1 104 ? -4.810 1.490 -2.695 1.00 96.62 10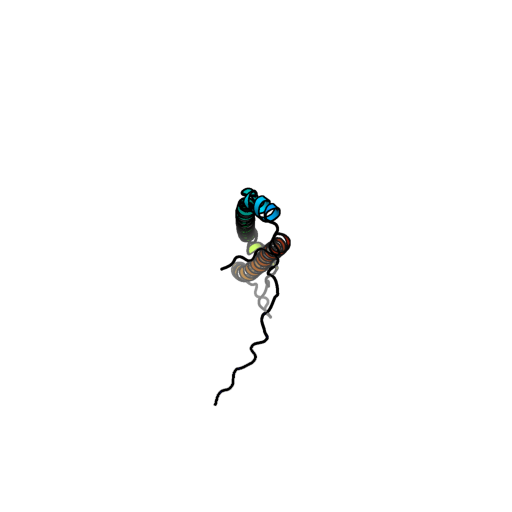4 GLN A O 1
ATOM 845 N N . GLN A 1 105 ? -4.502 2.165 -0.582 1.00 95.81 105 GLN A N 1
ATOM 846 C CA . GLN A 1 105 ? -3.417 3.091 -0.923 1.00 95.81 105 GLN A CA 1
ATOM 847 C C . GLN A 1 105 ? -2.148 2.355 -1.383 1.00 95.81 105 GLN A C 1
ATOM 849 O O . GLN A 1 105 ? -1.482 2.807 -2.308 1.00 95.81 105 GLN A O 1
ATOM 854 N N . GLU A 1 106 ? -1.839 1.194 -0.799 1.00 96.81 106 GLU A N 1
ATOM 855 C CA . GLU A 1 106 ? -0.759 0.317 -1.261 1.00 96.81 106 GLU A CA 1
ATOM 856 C C . GLU A 1 106 ? -1.021 -0.178 -2.693 1.00 96.81 106 GLU A C 1
ATOM 858 O O . GLU A 1 106 ? -0.116 -0.138 -3.524 1.00 96.81 106 GLU A O 1
ATOM 863 N N . ALA A 1 107 ? -2.255 -0.578 -3.016 1.00 96.75 107 ALA A N 1
ATOM 864 C CA . ALA A 1 107 ? -2.623 -0.995 -4.368 1.00 96.75 107 ALA A CA 1
ATOM 865 C C . ALA A 1 107 ? -2.438 0.131 -5.397 1.00 96.75 107 ALA A C 1
ATOM 867 O O . ALA A 1 107 ? -1.883 -0.121 -6.464 1.00 96.75 107 ALA A O 1
ATOM 868 N N . VAL A 1 108 ? -2.822 1.368 -5.058 1.00 97.31 108 VAL A N 1
ATOM 869 C CA . VAL A 1 108 ? -2.614 2.540 -5.928 1.00 97.31 108 VAL A CA 1
ATOM 870 C C . VAL A 1 108 ? -1.128 2.747 -6.228 1.00 97.31 108 VAL A C 1
ATOM 872 O O . VAL A 1 108 ? -0.759 2.857 -7.393 1.00 97.31 108 VAL A O 1
ATOM 875 N N . LEU A 1 109 ? -0.259 2.715 -5.211 1.00 96.38 109 LEU A N 1
ATOM 876 C CA . LEU A 1 109 ? 1.190 2.874 -5.403 1.00 96.38 109 LEU A CA 1
ATOM 877 C C . LEU A 1 109 ? 1.775 1.787 -6.319 1.00 96.38 109 LEU A C 1
ATOM 879 O O . LEU A 1 109 ? 2.602 2.064 -7.193 1.00 96.38 109 LEU A O 1
ATOM 883 N N . TRP A 1 110 ? 1.331 0.540 -6.150 1.00 96.75 110 TRP A N 1
ATOM 884 C CA . TRP A 1 110 ? 1.770 -0.564 -7.002 1.00 96.75 110 TRP A CA 1
ATOM 885 C C . TRP A 1 110 ? 1.227 -0.473 -8.430 1.00 96.75 110 TRP A C 1
ATOM 887 O O . TRP A 1 110 ? 1.925 -0.850 -9.374 1.00 96.75 110 TRP A O 1
ATOM 897 N N . GLU A 1 111 ? 0.017 0.044 -8.615 1.00 96.00 111 GLU A N 1
ATOM 898 C CA . GLU A 1 111 ? -0.572 0.260 -9.934 1.00 96.00 111 GLU A CA 1
ATOM 899 C C . GLU A 1 111 ? 0.096 1.422 -10.682 1.00 96.00 111 GLU A C 1
ATOM 901 O O . GLU A 1 111 ? 0.397 1.301 -11.874 1.00 96.00 111 GLU A O 1
ATOM 906 N N . GLU A 1 112 ? 0.432 2.506 -9.983 1.00 94.62 112 GLU A N 1
ATOM 907 C CA . GLU A 1 112 ? 1.250 3.599 -10.514 1.00 94.62 112 GLU A CA 1
ATOM 908 C C . GLU A 1 112 ? 2.629 3.091 -10.947 1.00 94.62 112 GLU A C 1
ATOM 910 O O . GLU A 1 112 ? 3.081 3.380 -12.059 1.00 94.62 112 GLU A O 1
ATOM 915 N N . PHE A 1 113 ? 3.274 2.259 -10.125 1.00 94.56 113 PHE A N 1
ATOM 916 C CA . PHE A 1 113 ? 4.538 1.616 -10.479 1.00 94.56 113 PHE A CA 1
ATOM 917 C C . PHE A 1 113 ? 4.411 0.704 -11.704 1.00 94.56 113 PHE A C 1
ATOM 919 O O . PHE A 1 113 ? 5.244 0.761 -12.611 1.00 94.56 113 PHE A O 1
ATOM 926 N N . ALA A 1 114 ? 3.366 -0.123 -11.767 1.00 92.19 114 ALA A N 1
ATOM 927 C CA . ALA A 1 114 ? 3.118 -1.000 -12.907 1.00 92.19 114 ALA A CA 1
ATOM 928 C C . ALA A 1 114 ? 2.874 -0.198 -14.195 1.00 92.19 114 ALA A C 1
ATOM 930 O O . ALA A 1 114 ? 3.380 -0.561 -15.261 1.00 92.19 114 ALA A O 1
ATOM 931 N N . THR A 1 115 ? 2.137 0.908 -14.096 1.00 92.62 115 THR A N 1
ATOM 932 C CA . THR A 1 115 ? 1.864 1.822 -15.210 1.00 92.62 115 THR A CA 1
ATOM 933 C C . THR A 1 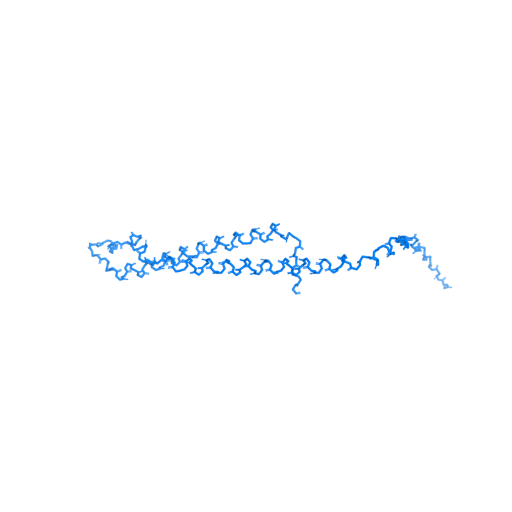115 ? 3.141 2.501 -15.687 1.00 92.62 115 THR A C 1
ATOM 935 O O . THR A 1 115 ? 3.443 2.460 -16.882 1.00 92.62 115 THR A O 1
ATOM 938 N N . TRP A 1 116 ? 3.940 3.034 -14.759 1.00 91.81 116 TRP A N 1
ATOM 939 C CA . TRP A 1 116 ? 5.259 3.587 -15.053 1.00 91.81 116 TRP A CA 1
ATOM 940 C C . TRP A 1 116 ? 6.145 2.556 -15.758 1.00 91.81 116 TRP A C 1
ATOM 942 O O . TRP A 1 116 ? 6.673 2.833 -16.831 1.00 91.81 116 TRP A O 1
ATOM 952 N N . LYS A 1 117 ? 6.229 1.326 -15.235 1.00 87.12 117 LYS A N 1
ATOM 953 C CA . LYS A 1 117 ? 7.048 0.251 -15.812 1.00 87.12 117 LYS A CA 1
ATOM 954 C C . LYS A 1 117 ? 6.648 -0.085 -17.254 1.00 87.12 117 LYS A C 1
ATOM 956 O O . LYS A 1 117 ? 7.524 -0.317 -18.087 1.00 87.12 117 LYS A O 1
ATOM 961 N N . ARG A 1 118 ? 5.344 -0.088 -17.569 1.00 85.38 118 ARG A N 1
ATOM 962 C CA . ARG A 1 118 ? 4.835 -0.318 -18.937 1.00 85.38 118 ARG A CA 1
ATOM 963 C C . ARG A 1 118 ? 5.256 0.787 -19.909 1.00 85.38 118 ARG A C 1
ATOM 965 O O . ARG A 1 118 ? 5.637 0.474 -21.032 1.00 85.38 118 ARG A O 1
ATOM 972 N N . GLN A 1 119 ? 5.196 2.051 -19.490 1.00 79.69 119 GLN A N 1
ATOM 973 C CA . GLN A 1 119 ? 5.589 3.197 -20.324 1.00 79.69 119 GLN A CA 1
ATOM 974 C C . GLN A 1 119 ? 7.108 3.293 -20.486 1.00 79.69 119 GLN A C 1
ATOM 976 O O . GLN A 1 119 ? 7.616 3.597 -21.561 1.00 79.69 119 GLN A O 1
ATOM 981 N N . PHE A 1 120 ? 7.830 3.005 -19.410 1.00 73.25 120 PHE A N 1
ATOM 982 C CA . PHE A 1 120 ? 9.272 3.144 -19.324 1.00 73.25 120 PHE A CA 1
ATOM 983 C C . PHE A 1 120 ? 10.028 2.063 -20.110 1.00 73.25 120 PHE A C 1
ATOM 985 O O . PHE A 1 120 ? 11.146 2.289 -20.578 1.00 73.25 120 PHE A O 1
ATOM 992 N N . SER A 1 121 ? 9.436 0.876 -20.283 1.00 64.62 121 SER A N 1
ATOM 993 C CA . SER A 1 121 ? 10.065 -0.185 -21.067 1.00 64.62 121 SER A CA 1
ATOM 994 C C . SER A 1 121 ? 9.052 -1.145 -21.709 1.00 64.62 121 SER A C 1
ATOM 996 O O . SER A 1 121 ? 8.925 -2.299 -21.289 1.00 64.62 121 SER A O 1
ATOM 998 N N . PRO A 1 122 ? 8.347 -0.713 -22.773 1.00 60.84 122 PRO A N 1
ATOM 999 C CA . PRO A 1 122 ? 7.299 -1.516 -23.410 1.00 60.84 122 PRO A CA 1
ATOM 1000 C C . PRO A 1 122 ? 7.808 -2.849 -23.991 1.00 60.84 122 PRO A C 1
ATOM 1002 O O . PRO A 1 122 ? 7.050 -3.811 -24.076 1.00 60.84 122 PRO A O 1
ATOM 1005 N N . ASN A 1 123 ? 9.103 -2.938 -24.330 1.00 57.38 123 ASN A N 1
ATOM 1006 C CA . ASN A 1 123 ? 9.729 -4.123 -24.933 1.00 57.38 123 ASN A CA 1
ATOM 1007 C C . ASN 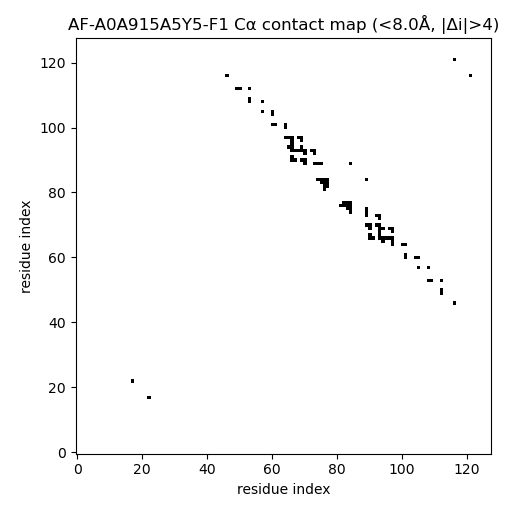A 1 123 ? 10.667 -4.901 -23.991 1.00 57.38 123 ASN A C 1
ATOM 1009 O O . ASN A 1 123 ? 11.305 -5.866 -24.420 1.00 57.38 123 ASN A O 1
ATOM 1013 N N . PHE A 1 124 ? 10.769 -4.525 -22.711 1.00 55.19 124 PHE A N 1
ATOM 1014 C CA . PHE A 1 124 ? 11.653 -5.206 -21.760 1.00 55.19 124 PHE A CA 1
ATOM 1015 C C . PHE A 1 124 ? 10.996 -6.473 -21.217 1.00 55.19 124 PHE A C 1
ATOM 1017 O O . PHE A 1 124 ? 10.504 -6.538 -20.090 1.00 55.19 124 PHE A O 1
ATOM 1024 N N . LYS A 1 125 ? 10.978 -7.516 -22.044 1.00 54.06 125 LYS A N 1
ATOM 1025 C CA . LYS A 1 125 ? 10.674 -8.863 -21.571 1.00 54.06 125 LYS A CA 1
ATOM 1026 C C . LYS A 1 125 ? 11.880 -9.356 -20.782 1.00 54.06 125 LYS A C 1
ATOM 1028 O O . LYS A 1 125 ? 12.915 -9.681 -21.360 1.00 54.06 125 LYS A O 1
ATOM 1033 N N . ILE A 1 126 ? 11.739 -9.415 -19.460 1.00 50.62 126 ILE A N 1
ATOM 1034 C CA . ILE A 1 126 ? 12.616 -10.236 -18.627 1.00 50.62 126 ILE A CA 1
ATOM 1035 C C . ILE A 1 126 ? 12.380 -11.671 -19.109 1.00 50.62 126 ILE A C 1
ATOM 1037 O O . ILE A 1 126 ? 11.325 -12.243 -18.835 1.00 50.62 126 ILE A O 1
ATOM 1041 N N . SER A 1 127 ? 13.296 -12.208 -19.920 1.00 46.91 127 SER A N 1
ATOM 1042 C CA . SER A 1 127 ? 13.305 -13.648 -20.182 1.00 46.91 127 SER A CA 1
ATOM 1043 C C . SER A 1 127 ? 13.572 -14.316 -18.839 1.00 46.91 127 SER A C 1
ATOM 1045 O O . SER A 1 127 ? 14.569 -13.992 -18.193 1.00 46.91 127 SER A O 1
ATOM 1047 N N . LYS A 1 128 ? 12.596 -15.105 -18.386 1.00 37.16 128 LYS A N 1
ATOM 1048 C CA . LYS A 1 128 ? 12.681 -15.909 -17.167 1.00 37.16 128 LYS A CA 1
ATOM 1049 C C . LYS A 1 128 ? 13.636 -17.073 -17.365 1.00 37.16 128 LYS A C 1
ATOM 1051 O O . LYS A 1 128 ? 13.680 -17.580 -18.508 1.00 37.16 128 LYS A O 1
#

Foldseek 3Di:
DDDDDPPPPPPPPPDPPDPVVVVVVVVVPPPPVVVVVVVLVVLVVVLVVLVVVLVVVLVVLLVVQALVVCLVVFDQADPPDPHGDDSVNSSVVSVVVSVVVSVVVSVVSVVVSVVCNCVVCVPPDPPD

Sequence (128 aa):
MDAEKNDKYASNLAVPRLNDAIIGELKKMPDGINSLAQYKEEKRKEIADRENQVRCEVEKLKKKITAEKFVDQTPVYFKGTETEIPHWKRLLMAQKIAAEAIRQQEAVLWEEFATWKRQFSPNFKISK

Organism: Parascaris univalens (NCBI:txid6257)

Mean predicted aligned error: 14.14 Å

Nearest PDB structures (foldseek):
  1l8d-assembly1_B  TM=4.019E-01  e=1.455E+00  Pyrococcus furiosus
  8i7r-assembly1_D5  TM=5.095E-01  e=7.776E+00  Mus musculus

Secondary structure (DSSP, 8-state):
-------------------HHHHHHHHT-HHHHHHHHHHHHHHHHHHHHHHHHHHHHHHHHHHH--GGGGGGGS-SB-TTS-PBPPHHHHHHHHHHHHHHHHHHHHHHHHHHHHHHHHHH-TT-----

Radius of gyration: 32.19 Å; Cα contacts (8 Å, |Δi|>4): 56; chains: 1; bounding box: 64×59×88 Å

Solvent-accessible surface area (backbone atoms only — not comparable to full-atom values): 7663 Å² total; per-residue (Å²): 141,83,88,83,78,84,78,87,71,80,75,81,71,71,72,83,73,74,51,70,67,58,54,50,51,58,70,68,39,70,56,61,62,52,48,52,54,50,51,52,49,53,51,52,50,53,52,50,55,50,51,53,49,51,53,54,50,45,53,51,47,57,72,69,57,49,28,77,83,31,34,85,80,34,72,59,46,45,90,96,49,90,51,70,50,54,66,71,61,26,37,60,54,5,39,55,53,32,52,49,54,47,52,54,54,44,49,50,55,51,48,52,49,53,51,49,49,49,73,76,41,77,80,70,73,78,82,125